Protein AF-A0A2X1IW60-F1 (afdb_monomer_lite)

Sequence (165 aa):
MGVDALELLGGFTPDLMICDIAMPRMNGLKLLEHIRNRGDQTPVLVISATENMADIAKALRLGVEDVLLKPVKDLNRLREMVFACLYPSMFNSRVEEEERLFRDWDAMVDNPAAAAKLLQELQPPVQQVISHCRVNYRQLVAADKPGLVLDIAALSENDLAFLLP

pLDDT: mean 81.78, std 14.58, range [48.62, 95.56]

Secondary structure (DSSP, 8-state):
-HHHHHHHTTT---S-EEE-SS-SSS-HHHHHHHHHHHT----EEEEE----HHHHHHHHHTT-SEEEESS---HHHHHHHHHHHH-HHHHHHHHHHHHHHHHHHHHHHS-HHHHHHHHHHTSPPSEEEETTEEEE----S-TTS-----EEEESSSS-EEEE--

Radius of gyration: 23.21 Å; chains: 1; bounding box: 41×42×60 Å

InterPro domains:
  IPR001789 Signal transduction response regulator, receiver domain [PF00072] (2-82)
  IPR001789 Signal transduction response regulator, receiver domain [PS50110] (1-85)
  IPR011006 CheY-like superfamily [SSF52172] (2-108)
  IPR052048 Signal Transduction Response Regulator [PTHR43228] (2-126)

Organism: Escherichia coli (NCBI:txid562)

Structure (mmCIF, N/CA/C/O backbone):
data_AF-A0A2X1IW60-F1
#
_entry.id   AF-A0A2X1IW60-F1
#
loop_
_atom_site.group_PDB
_atom_site.id
_atom_site.type_symbol
_atom_site.label_atom_id
_atom_site.label_alt_id
_atom_site.label_comp_id
_atom_site.label_asym_id
_atom_site.label_entity_id
_atom_site.label_seq_id
_atom_site.pdbx_PDB_ins_c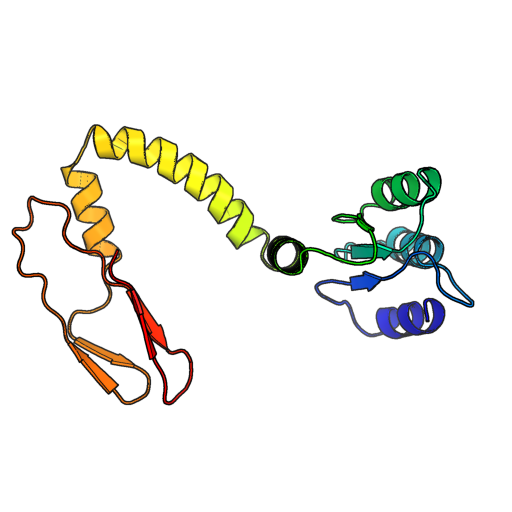ode
_atom_site.Cartn_x
_atom_site.Cartn_y
_atom_site.Cartn_z
_atom_site.occupancy
_atom_site.B_iso_or_equiv
_atom_site.auth_seq_id
_atom_site.auth_comp_id
_atom_site.auth_asym_id
_atom_site.auth_atom_id
_atom_site.pdbx_PDB_model_num
ATOM 1 N N . MET A 1 1 ? 9.704 -11.992 -13.681 1.00 78.81 1 MET A N 1
ATOM 2 C CA . MET A 1 1 ? 10.300 -10.952 -14.561 1.00 78.81 1 MET A CA 1
ATOM 3 C C . MET A 1 1 ? 9.179 -10.091 -15.133 1.00 78.81 1 MET A C 1
ATOM 5 O O . MET A 1 1 ? 8.029 -10.479 -14.990 1.00 78.81 1 MET A O 1
ATOM 9 N N . GLY A 1 2 ? 9.468 -8.940 -15.758 1.00 83.62 2 GLY A N 1
ATOM 10 C CA . GLY A 1 2 ? 8.409 -8.047 -16.266 1.00 83.62 2 GLY A CA 1
ATOM 11 C C . GLY A 1 2 ? 7.460 -8.710 -17.277 1.00 83.62 2 GLY A C 1
ATOM 12 O O . GLY A 1 2 ? 6.272 -8.422 -17.272 1.00 83.62 2 GLY A O 1
ATOM 13 N N . VAL A 1 3 ? 7.966 -9.654 -18.079 1.00 89.88 3 VAL A N 1
ATOM 14 C CA . VAL A 1 3 ? 7.154 -10.449 -19.021 1.00 89.88 3 VAL A CA 1
ATOM 15 C C . VAL A 1 3 ? 6.160 -11.339 -18.272 1.00 89.88 3 VAL A C 1
ATOM 17 O O . VAL A 1 3 ? 4.964 -11.244 -18.511 1.00 89.88 3 VAL A O 1
ATOM 20 N N . ASP A 1 4 ? 6.644 -12.125 -17.308 1.00 89.94 4 ASP A N 1
ATOM 21 C CA . ASP A 1 4 ? 5.800 -13.005 -16.488 1.00 89.94 4 ASP A CA 1
ATOM 22 C C . ASP A 1 4 ? 4.726 -12.206 -15.720 1.00 89.94 4 ASP A C 1
ATOM 24 O O . ASP A 1 4 ? 3.592 -12.651 -15.578 1.00 89.94 4 ASP A O 1
ATOM 28 N N . ALA A 1 5 ? 5.064 -10.996 -15.250 1.00 90.31 5 ALA A N 1
ATOM 29 C CA . ALA A 1 5 ? 4.103 -10.109 -14.595 1.00 90.31 5 ALA A CA 1
ATOM 30 C C . ALA A 1 5 ? 2.983 -9.675 -15.554 1.00 90.31 5 ALA A C 1
ATOM 32 O O . ALA A 1 5 ? 1.815 -9.706 -15.178 1.00 90.31 5 ALA A O 1
ATOM 33 N N . LEU A 1 6 ? 3.321 -9.317 -16.797 1.00 90.31 6 LEU A N 1
ATOM 34 C CA . LEU A 1 6 ? 2.332 -8.935 -17.805 1.00 90.31 6 LEU A CA 1
ATOM 35 C C . LEU A 1 6 ? 1.395 -10.101 -18.166 1.00 90.31 6 LEU A C 1
ATOM 37 O O . LEU A 1 6 ? 0.202 -9.879 -18.358 1.00 90.31 6 LEU A O 1
ATOM 41 N N . GLU A 1 7 ? 1.912 -11.333 -18.221 1.00 90.94 7 GLU A N 1
ATOM 42 C CA . GLU A 1 7 ? 1.100 -12.538 -18.447 1.00 90.94 7 GLU A CA 1
ATOM 43 C C . GLU A 1 7 ? 0.101 -12.773 -17.305 1.00 90.94 7 GLU A C 1
ATOM 45 O O . GLU A 1 7 ? -1.087 -12.983 -17.556 1.00 90.94 7 GLU A O 1
ATOM 50 N N . LEU A 1 8 ? 0.549 -12.666 -16.048 1.00 91.94 8 LEU A N 1
ATOM 51 C CA . LEU A 1 8 ? -0.318 -12.816 -14.872 1.00 91.94 8 LEU A CA 1
ATOM 52 C C . LEU A 1 8 ? -1.416 -11.745 -14.818 1.00 91.94 8 LEU A C 1
ATOM 54 O O . LEU A 1 8 ? -2.571 -12.056 -14.524 1.00 91.94 8 LEU A O 1
ATOM 58 N N . LEU A 1 9 ? -1.079 -10.504 -15.181 1.00 91.50 9 LEU A N 1
ATOM 59 C CA . LEU A 1 9 ? -2.029 -9.391 -15.264 1.00 91.50 9 LEU A CA 1
ATOM 60 C C . LEU A 1 9 ? -3.089 -9.572 -16.363 1.00 91.50 9 LEU A C 1
ATOM 62 O O . LEU A 1 9 ? -4.008 -8.763 -16.467 1.00 91.50 9 LEU A O 1
ATOM 66 N N . GLY A 1 10 ? -2.980 -10.590 -17.222 1.00 86.56 10 GLY A N 1
ATOM 67 C CA . GLY A 1 10 ? -4.028 -10.960 -18.175 1.00 86.56 10 GLY A CA 1
ATOM 68 C C . GLY A 1 10 ? -5.198 -11.727 -17.549 1.00 86.56 10 GLY A C 1
ATOM 69 O O . GLY A 1 10 ? -6.294 -11.699 -18.102 1.00 86.56 10 GLY A O 1
ATOM 70 N N . GLY A 1 11 ? -4.980 -12.403 -16.414 1.00 88.56 11 GLY A N 1
ATOM 71 C CA . GLY A 1 11 ? -5.986 -13.249 -15.755 1.00 88.56 11 GLY A CA 1
ATOM 72 C C . GLY A 1 11 ? -6.446 -12.757 -14.381 1.00 88.56 11 GLY A C 1
ATOM 73 O O . GLY A 1 11 ? -7.388 -13.315 -13.823 1.00 88.56 11 GLY A O 1
ATOM 74 N N . PHE A 1 12 ? -5.785 -11.742 -13.825 1.00 89.75 12 PHE A N 1
ATOM 75 C CA . PHE A 1 12 ? -6.047 -11.224 -12.486 1.00 89.75 12 PHE A CA 1
ATOM 76 C C . PHE A 1 12 ? -5.622 -9.755 -12.377 1.00 89.75 12 PHE A C 1
ATOM 78 O O . PHE A 1 12 ? -4.587 -9.363 -12.917 1.00 89.75 12 PHE A O 1
ATOM 85 N N . THR A 1 13 ? -6.397 -8.963 -11.636 1.00 91.25 13 THR A N 1
ATOM 86 C CA . THR A 1 13 ? -6.100 -7.556 -11.347 1.00 91.25 13 THR A CA 1
ATOM 87 C C . THR A 1 13 ? -5.730 -7.419 -9.867 1.00 91.25 13 THR A C 1
ATOM 89 O O . THR A 1 13 ? -6.622 -7.546 -9.031 1.00 91.25 13 THR A O 1
ATOM 92 N N . PRO A 1 14 ? -4.451 -7.186 -9.519 1.00 93.06 14 PRO A N 1
ATOM 93 C CA . PRO A 1 14 ? -4.041 -7.010 -8.131 1.00 93.06 14 PRO A CA 1
ATOM 94 C C . PRO A 1 14 ? -4.499 -5.666 -7.567 1.00 93.06 14 PRO A C 1
ATOM 96 O O . PRO A 1 14 ? -4.589 -4.678 -8.298 1.00 93.06 14 PRO A O 1
ATOM 99 N N . ASP A 1 15 ? -4.680 -5.629 -6.246 1.00 91.00 15 ASP A N 1
ATOM 100 C CA . ASP A 1 15 ? -4.959 -4.402 -5.488 1.00 91.00 15 ASP A CA 1
ATOM 101 C C . ASP A 1 15 ? -3.736 -3.468 -5.420 1.00 91.00 15 ASP A C 1
ATOM 103 O O . ASP A 1 15 ? -3.874 -2.253 -5.324 1.00 91.00 15 ASP A O 1
ATOM 107 N N . LEU A 1 16 ? -2.523 -4.028 -5.497 1.00 94.12 16 LEU A N 1
ATOM 108 C CA . LEU A 1 16 ? -1.258 -3.295 -5.553 1.00 94.12 16 LEU A CA 1
ATOM 109 C C . LEU A 1 16 ? -0.208 -4.121 -6.301 1.00 94.12 16 LEU A C 1
ATOM 111 O O . LEU A 1 16 ? -0.024 -5.308 -6.025 1.00 94.12 16 LEU A O 1
ATOM 115 N N . MET A 1 17 ? 0.538 -3.482 -7.201 1.00 95.00 17 MET A N 1
ATOM 116 C CA . MET A 1 17 ? 1.729 -4.066 -7.818 1.00 95.00 17 MET A CA 1
ATOM 117 C C . MET A 1 17 ? 2.995 -3.398 -7.277 1.00 95.00 17 MET A C 1
ATOM 119 O O . MET A 1 17 ? 3.124 -2.178 -7.313 1.00 95.00 17 MET A O 1
ATOM 123 N N . ILE A 1 18 ? 3.968 -4.196 -6.834 1.00 95.19 18 ILE A N 1
ATOM 124 C CA . ILE A 1 18 ? 5.303 -3.712 -6.462 1.00 95.19 18 ILE A CA 1
ATOM 125 C C . ILE A 1 18 ? 6.314 -4.236 -7.482 1.00 95.19 18 ILE A C 1
ATOM 127 O O . ILE A 1 18 ? 6.398 -5.446 -7.698 1.00 95.19 18 ILE A O 1
ATOM 131 N N . CYS A 1 19 ? 7.095 -3.356 -8.112 1.00 94.06 19 CYS A N 1
ATOM 132 C CA . CYS A 1 19 ? 8.075 -3.771 -9.123 1.00 94.06 19 CYS A CA 1
ATOM 133 C C . CYS A 1 19 ? 9.383 -2.968 -9.087 1.00 94.06 19 CYS A C 1
ATOM 135 O O . CYS A 1 19 ? 9.425 -1.830 -8.625 1.00 94.06 19 CYS A O 1
ATOM 137 N N . ASP A 1 20 ? 10.457 -3.552 -9.624 1.00 94.75 20 ASP A N 1
ATOM 138 C CA . ASP A 1 20 ? 11.713 -2.839 -9.888 1.00 94.75 20 ASP A CA 1
ATOM 139 C C . ASP A 1 20 ? 11.706 -2.251 -11.309 1.00 94.75 20 ASP A C 1
ATOM 141 O O . ASP A 1 20 ? 11.114 -2.820 -12.224 1.00 94.75 20 ASP A O 1
ATOM 145 N N . ILE A 1 21 ? 12.412 -1.142 -11.525 1.00 94.25 21 ILE A N 1
ATOM 146 C CA . ILE A 1 21 ? 12.714 -0.633 -12.866 1.00 94.25 21 ILE A CA 1
ATOM 147 C C . ILE A 1 21 ? 13.729 -1.550 -13.551 1.00 94.25 21 ILE A C 1
ATOM 149 O O . ILE A 1 21 ? 13.518 -1.953 -14.696 1.00 94.25 21 ILE A O 1
ATOM 153 N N . ALA A 1 22 ? 14.810 -1.913 -12.861 1.00 90.00 22 ALA A N 1
ATOM 154 C CA . ALA A 1 22 ? 15.898 -2.698 -13.425 1.00 90.00 22 ALA A CA 1
ATOM 155 C C . ALA A 1 22 ? 15.560 -4.197 -13.380 1.00 90.00 22 ALA A C 1
ATOM 157 O O . ALA A 1 22 ? 15.873 -4.901 -12.424 1.00 90.00 22 ALA A O 1
ATOM 158 N N . MET A 1 23 ? 14.908 -4.692 -14.434 1.00 89.44 23 MET A N 1
ATOM 159 C CA . MET A 1 23 ? 14.549 -6.105 -14.582 1.00 89.44 23 MET A CA 1
ATOM 160 C C . MET A 1 23 ? 15.013 -6.670 -15.933 1.00 89.44 23 MET A C 1
ATOM 162 O O . MET A 1 23 ? 14.980 -5.960 -16.943 1.00 89.44 23 MET A O 1
ATOM 166 N N . PRO A 1 24 ? 15.414 -7.954 -15.991 1.00 80.56 24 PRO A N 1
ATOM 167 C CA . PRO A 1 24 ? 15.767 -8.613 -17.243 1.00 80.56 24 PRO A CA 1
ATOM 168 C C . PRO A 1 24 ? 14.541 -8.823 -18.145 1.00 80.56 24 PRO A C 1
ATOM 170 O O . PRO A 1 24 ? 13.411 -8.970 -17.674 1.00 80.56 24 PRO A O 1
ATOM 173 N N . ARG A 1 25 ? 14.796 -8.902 -19.460 1.00 88.00 25 ARG A N 1
ATOM 174 C CA . ARG A 1 25 ? 13.820 -9.060 -20.564 1.00 88.00 25 ARG A CA 1
ATOM 175 C C . ARG A 1 25 ? 12.897 -7.855 -20.768 1.00 88.00 25 ARG A C 1
ATOM 177 O O . ARG A 1 25 ? 12.932 -7.238 -21.828 1.00 88.00 25 ARG A O 1
ATOM 184 N N . MET A 1 26 ? 12.109 -7.502 -19.758 1.00 89.50 26 MET A N 1
ATOM 185 C CA . MET A 1 26 ? 11.231 -6.334 -19.757 1.00 89.50 26 MET A CA 1
ATOM 186 C C . MET A 1 26 ? 11.465 -5.552 -18.470 1.00 89.50 26 MET A C 1
ATOM 188 O O . MET A 1 26 ? 11.284 -6.086 -17.376 1.00 89.50 26 MET A O 1
ATOM 192 N N . ASN A 1 27 ? 11.879 -4.294 -18.622 1.00 93.00 27 ASN A N 1
ATOM 193 C CA . ASN A 1 27 ? 12.096 -3.388 -17.501 1.00 93.00 27 ASN A CA 1
ATOM 194 C C . ASN A 1 27 ? 10.751 -2.907 -16.918 1.00 93.00 27 ASN A C 1
ATOM 196 O O . ASN A 1 27 ? 9.716 -2.971 -17.588 1.00 93.00 27 ASN A O 1
ATOM 200 N N . GLY A 1 28 ? 10.766 -2.419 -15.677 1.00 93.38 28 GLY A N 1
ATOM 201 C CA . GLY A 1 28 ? 9.545 -1.994 -14.981 1.00 93.38 28 GLY A CA 1
ATOM 202 C C . GLY A 1 28 ? 8.818 -0.838 -15.666 1.00 93.38 28 GLY A C 1
ATOM 203 O O . GLY A 1 28 ? 7.595 -0.804 -15.669 1.00 93.38 28 GLY A O 1
ATOM 204 N N . LEU A 1 29 ? 9.548 0.066 -16.328 1.00 95.19 29 LEU A N 1
ATOM 205 C CA . LEU A 1 29 ? 8.949 1.198 -17.044 1.00 95.19 29 LEU A CA 1
ATOM 206 C C . LEU A 1 29 ? 8.143 0.748 -18.269 1.00 95.19 29 LEU A C 1
ATOM 208 O O . LEU A 1 29 ? 7.058 1.263 -18.505 1.00 95.19 29 LEU A O 1
ATOM 212 N N . LYS A 1 30 ? 8.641 -0.232 -19.031 1.00 95.44 30 LYS A N 1
ATOM 213 C CA . LYS A 1 30 ? 7.923 -0.812 -20.176 1.00 95.44 30 LYS A CA 1
ATOM 214 C C . LYS A 1 30 ? 6.700 -1.607 -19.738 1.00 95.44 30 LYS A C 1
ATOM 216 O O . LYS A 1 30 ? 5.683 -1.557 -20.425 1.00 95.44 30 LYS A O 1
ATOM 221 N N . LEU A 1 31 ? 6.808 -2.335 -18.623 1.00 94.88 31 LEU A N 1
ATOM 222 C CA . LEU A 1 31 ? 5.670 -3.018 -18.007 1.00 94.88 31 LEU A CA 1
ATOM 223 C C . LEU A 1 31 ? 4.591 -1.997 -17.623 1.00 94.88 31 LEU A C 1
ATOM 225 O O . LEU A 1 31 ? 3.435 -2.157 -18.002 1.00 94.88 31 LEU A O 1
ATOM 229 N N . LEU A 1 32 ? 4.992 -0.922 -16.943 1.00 95.56 32 LEU A N 1
ATOM 230 C CA . LEU A 1 32 ? 4.101 0.151 -16.518 1.00 95.56 32 LEU A CA 1
ATOM 231 C C . LEU A 1 32 ? 3.421 0.848 -17.710 1.00 95.56 32 LEU A C 1
ATOM 233 O O . LEU A 1 32 ? 2.211 1.047 -17.698 1.00 95.56 32 LEU A O 1
ATOM 237 N N . GLU A 1 33 ? 4.166 1.150 -18.776 1.00 95.56 33 GLU A N 1
ATOM 238 C CA . GLU A 1 33 ? 3.594 1.673 -20.025 1.00 95.56 33 GLU A CA 1
ATOM 239 C C . GLU A 1 33 ? 2.549 0.725 -20.626 1.00 95.56 33 GLU A C 1
ATOM 241 O O . GLU A 1 33 ? 1.487 1.180 -21.045 1.00 95.56 33 GLU A O 1
ATOM 246 N N . HIS A 1 34 ? 2.815 -0.586 -20.661 1.00 94.06 34 HIS A N 1
ATOM 247 C CA . HIS A 1 34 ? 1.873 -1.562 -21.218 1.00 94.06 34 HIS A CA 1
ATOM 248 C C . HIS A 1 34 ? 0.549 -1.579 -20.459 1.00 94.06 34 HIS A C 1
ATOM 250 O O . HIS A 1 34 ? -0.509 -1.501 -21.082 1.00 94.06 34 HIS A O 1
ATOM 256 N N . ILE A 1 35 ? 0.604 -1.657 -19.129 1.00 94.56 35 ILE A N 1
ATOM 257 C CA . ILE A 1 35 ? -0.606 -1.762 -18.306 1.00 94.56 35 ILE A CA 1
ATOM 258 C C . ILE A 1 35 ? -1.412 -0.458 -18.348 1.00 94.56 35 ILE A C 1
ATOM 260 O O . ILE A 1 35 ? -2.631 -0.488 -18.494 1.00 94.56 35 ILE A O 1
ATOM 264 N N . ARG A 1 36 ? -0.744 0.705 -18.356 1.00 94.62 36 ARG A N 1
ATOM 265 C CA . ARG A 1 36 ? -1.422 2.006 -18.474 1.00 94.62 36 ARG A CA 1
ATOM 266 C C . ARG A 1 36 ? -2.050 2.203 -19.852 1.00 94.62 36 ARG A C 1
ATOM 268 O O . ARG A 1 36 ? -3.181 2.669 -19.933 1.00 94.62 36 ARG A O 1
ATOM 275 N N . ASN A 1 37 ? -1.382 1.773 -20.925 1.00 94.06 37 ASN A N 1
ATOM 276 C CA . ASN A 1 37 ? -1.944 1.808 -22.280 1.00 94.06 37 ASN A CA 1
ATOM 277 C C . ASN A 1 37 ? -3.132 0.849 -22.460 1.00 94.06 37 ASN A C 1
ATOM 279 O O . ASN A 1 37 ? -4.005 1.110 -23.285 1.00 94.06 37 ASN A O 1
ATOM 283 N N . ARG A 1 38 ? -3.187 -0.243 -21.686 1.00 92.50 38 ARG A N 1
ATOM 284 C CA . ARG A 1 38 ? -4.352 -1.141 -21.614 1.00 92.50 38 ARG A CA 1
ATOM 285 C C . ARG A 1 38 ? -5.533 -0.522 -20.851 1.00 92.50 38 ARG A C 1
ATOM 287 O O . ARG A 1 38 ? -6.652 -1.011 -20.970 1.00 92.50 38 ARG A O 1
ATOM 294 N N . GLY A 1 39 ? -5.295 0.569 -20.123 1.00 92.38 39 GLY A N 1
ATOM 295 C CA . GLY A 1 39 ? -6.281 1.258 -19.293 1.00 92.38 39 GLY A CA 1
ATOM 296 C C . GLY A 1 39 ? -6.258 0.838 -17.823 1.00 92.38 39 GLY A C 1
ATOM 297 O O . GLY A 1 39 ? -7.102 1.307 -17.058 1.00 92.38 39 GLY A O 1
ATOM 298 N N . ASP A 1 40 ? -5.305 0.001 -17.404 1.00 93.25 40 ASP A N 1
ATOM 299 C CA . ASP A 1 40 ? -5.244 -0.505 -16.034 1.00 93.25 40 ASP A CA 1
ATOM 300 C C . ASP A 1 40 ? -4.911 0.614 -15.044 1.00 93.25 40 ASP A C 1
ATOM 302 O O . ASP A 1 40 ? -3.886 1.295 -15.163 1.00 93.25 40 ASP A O 1
ATOM 306 N N . GLN A 1 41 ? -5.744 0.736 -14.013 1.00 91.19 41 GLN A N 1
ATOM 307 C CA . GLN A 1 41 ? -5.585 1.711 -12.928 1.00 91.19 41 GLN A CA 1
ATOM 308 C C . GLN A 1 41 ? -5.008 1.095 -11.650 1.00 91.19 41 GLN A C 1
ATOM 310 O O . GLN A 1 41 ? -5.027 1.731 -10.604 1.00 91.19 41 GLN A O 1
ATOM 315 N N . THR A 1 42 ? -4.499 -0.140 -11.715 1.00 92.56 42 THR A N 1
ATOM 316 C CA . THR A 1 42 ? -3.853 -0.791 -10.572 1.00 92.56 42 THR A CA 1
ATOM 317 C C . THR A 1 42 ? -2.775 0.129 -9.978 1.00 92.56 42 THR A C 1
ATOM 319 O O . THR A 1 42 ? -1.899 0.577 -10.739 1.00 92.56 42 THR A O 1
ATOM 322 N N . PRO A 1 43 ? -2.812 0.395 -8.658 1.00 93.00 43 PRO A N 1
ATOM 323 C CA . PRO A 1 43 ? -1.764 1.118 -7.950 1.00 93.00 43 PRO A CA 1
ATOM 324 C C . PRO A 1 43 ? -0.416 0.423 -8.132 1.00 93.00 43 PRO A C 1
ATOM 326 O O . PRO A 1 43 ? -0.314 -0.806 -8.039 1.00 93.00 43 PRO A O 1
ATOM 329 N N . VAL A 1 44 ? 0.631 1.197 -8.412 1.00 95.50 44 VAL A N 1
ATOM 330 C CA . VAL A 1 44 ? 1.981 0.655 -8.612 1.00 95.50 44 VAL A CA 1
ATOM 331 C C . VAL A 1 44 ? 2.961 1.367 -7.705 1.00 95.50 44 VAL A C 1
ATOM 333 O O . VAL A 1 44 ? 3.104 2.582 -7.788 1.00 95.50 44 VAL A O 1
ATOM 336 N N . LEU A 1 45 ? 3.687 0.596 -6.901 1.00 95.31 45 LEU A N 1
ATOM 337 C CA . LEU A 1 45 ? 4.810 1.076 -6.111 1.00 95.31 45 LEU A CA 1
ATOM 338 C C . LEU A 1 45 ? 6.120 0.598 -6.733 1.00 95.31 45 LEU A C 1
ATOM 340 O O . LEU A 1 45 ? 6.340 -0.602 -6.925 1.00 95.31 45 LEU A O 1
ATOM 344 N N . VAL A 1 46 ? 7.023 1.526 -7.033 1.00 95.25 46 VAL A N 1
ATOM 345 C CA . VAL A 1 46 ? 8.330 1.170 -7.587 1.00 95.25 46 VAL A CA 1
ATOM 346 C C . VAL A 1 46 ? 9.350 1.080 -6.466 1.00 95.25 46 VAL A C 1
ATOM 348 O O . VAL A 1 46 ? 9.483 1.999 -5.668 1.00 95.25 46 VAL A O 1
ATOM 351 N N . ILE A 1 47 ? 10.118 -0.007 -6.424 1.00 94.94 47 ILE A N 1
ATOM 352 C CA . ILE A 1 47 ? 11.263 -0.142 -5.518 1.00 94.94 47 ILE A CA 1
ATOM 353 C C . ILE A 1 47 ? 12.490 -0.476 -6.358 1.00 94.94 47 ILE A C 1
ATOM 355 O O . ILE A 1 47 ? 12.628 -1.603 -6.841 1.00 94.94 47 ILE A O 1
ATOM 359 N N . SER A 1 48 ? 13.395 0.486 -6.537 1.00 93.88 48 SER A N 1
ATOM 360 C CA . SER A 1 48 ? 14.513 0.352 -7.475 1.00 93.88 48 SER A CA 1
ATOM 361 C C . SER A 1 48 ? 15.835 0.876 -6.925 1.00 93.88 48 SER A C 1
ATOM 363 O O . SER A 1 48 ? 15.867 1.776 -6.098 1.00 93.88 48 SER A O 1
ATOM 365 N N . ALA A 1 49 ? 16.944 0.307 -7.398 1.00 93.38 49 ALA A N 1
ATOM 366 C CA . ALA A 1 49 ? 18.296 0.810 -7.142 1.00 93.38 49 ALA A CA 1
ATOM 367 C C . ALA A 1 49 ? 18.764 1.820 -8.211 1.00 93.38 49 ALA A C 1
ATOM 369 O O . ALA A 1 49 ? 19.957 2.082 -8.319 1.00 93.38 49 ALA A O 1
ATOM 370 N N . THR A 1 50 ? 17.858 2.329 -9.056 1.00 89.25 50 THR A N 1
ATOM 371 C CA . THR A 1 50 ? 18.231 3.294 -10.097 1.00 89.25 50 THR A CA 1
ATOM 372 C C . THR A 1 50 ? 18.690 4.621 -9.489 1.00 89.25 50 THR A C 1
ATOM 374 O O . THR A 1 50 ? 18.031 5.180 -8.617 1.00 89.25 50 THR A O 1
ATOM 377 N N . GLU A 1 51 ? 19.808 5.146 -9.986 1.00 88.44 51 GLU A N 1
ATOM 378 C CA . GLU A 1 51 ? 20.292 6.504 -9.690 1.00 88.44 51 GLU A CA 1
ATOM 379 C C . GLU A 1 51 ? 19.872 7.504 -10.782 1.00 88.44 51 GLU A C 1
ATOM 381 O O . GLU A 1 51 ? 20.131 8.705 -10.698 1.00 88.44 51 GLU A O 1
ATOM 386 N N . ASN A 1 52 ? 19.215 7.014 -11.837 1.00 92.12 52 ASN A N 1
ATOM 387 C CA . ASN A 1 52 ? 18.828 7.822 -12.976 1.00 92.12 52 ASN A CA 1
ATOM 388 C C . ASN A 1 52 ? 17.523 8.576 -12.694 1.00 92.12 52 ASN A C 1
ATOM 390 O O . ASN A 1 52 ? 16.425 8.017 -12.754 1.00 92.12 52 ASN A O 1
ATOM 394 N N . MET A 1 53 ? 17.642 9.885 -12.478 1.00 90.12 53 MET A N 1
ATOM 395 C CA . MET A 1 53 ? 16.496 10.772 -12.265 1.00 90.12 53 MET A CA 1
ATOM 396 C C . MET A 1 53 ? 15.497 10.763 -13.429 1.00 90.12 53 MET A C 1
ATOM 398 O O . MET A 1 53 ? 14.306 10.979 -13.207 1.00 90.12 53 MET A O 1
ATOM 402 N N . ALA A 1 54 ? 15.936 10.476 -14.660 1.00 92.62 54 ALA A N 1
ATOM 403 C CA . ALA A 1 54 ? 15.026 10.371 -15.798 1.00 92.62 54 ALA A CA 1
ATOM 404 C C . ALA A 1 54 ? 14.086 9.162 -15.675 1.00 92.62 54 ALA A C 1
ATOM 406 O O . ALA A 1 54 ? 12.915 9.267 -16.042 1.00 92.62 54 ALA A O 1
ATOM 407 N N . ASP A 1 55 ? 14.566 8.046 -15.121 1.00 92.50 55 ASP A N 1
ATOM 408 C CA . ASP A 1 55 ? 13.754 6.845 -14.917 1.00 92.50 55 ASP A CA 1
ATOM 409 C C . ASP A 1 55 ? 12.723 7.060 -13.805 1.00 92.50 55 ASP A C 1
ATOM 411 O O . ASP A 1 55 ? 11.562 6.686 -13.962 1.00 92.50 55 ASP A O 1
ATOM 415 N N . ILE A 1 56 ? 13.118 7.741 -12.724 1.00 91.88 56 ILE A N 1
ATOM 416 C CA . ILE A 1 56 ? 12.217 8.130 -11.628 1.00 91.88 56 ILE A CA 1
ATOM 417 C C . ILE A 1 56 ? 11.136 9.083 -12.149 1.00 91.88 56 ILE A C 1
ATOM 419 O O . ILE A 1 56 ? 9.944 8.832 -11.978 1.00 91.88 56 ILE A O 1
ATOM 423 N N . ALA A 1 57 ? 11.535 10.144 -12.858 1.00 92.44 57 ALA A N 1
ATOM 424 C CA . ALA A 1 57 ? 10.598 11.100 -13.441 1.00 92.44 57 ALA A CA 1
ATOM 425 C C . ALA A 1 57 ? 9.637 10.429 -14.431 1.00 92.44 57 ALA A C 1
ATOM 427 O O . ALA A 1 57 ? 8.460 10.782 -14.500 1.00 92.44 57 ALA A O 1
ATOM 428 N N . LYS A 1 58 ? 10.124 9.449 -15.200 1.00 93.88 58 LYS A N 1
ATOM 429 C CA . LYS A 1 58 ? 9.295 8.677 -16.120 1.00 93.88 58 LYS A CA 1
ATOM 430 C C . LYS A 1 58 ? 8.301 7.780 -15.381 1.00 93.88 58 LYS A C 1
ATOM 432 O O . LYS A 1 58 ? 7.143 7.754 -15.781 1.00 93.88 58 LYS A O 1
ATOM 437 N N . ALA A 1 59 ? 8.715 7.100 -14.312 1.00 92.75 59 ALA A N 1
ATOM 438 C CA . ALA A 1 59 ? 7.814 6.301 -13.482 1.00 92.75 59 ALA A CA 1
ATOM 439 C C . ALA A 1 59 ? 6.675 7.161 -12.912 1.00 92.75 59 ALA A C 1
ATOM 441 O O . ALA A 1 59 ? 5.508 6.824 -13.086 1.00 92.75 59 ALA A O 1
ATOM 442 N N . LEU A 1 60 ? 7.005 8.322 -12.336 1.00 91.88 60 LEU A N 1
ATOM 443 C CA . LEU A 1 60 ? 6.024 9.268 -11.791 1.00 91.88 60 LEU A CA 1
ATOM 444 C C . LEU A 1 60 ? 5.026 9.752 -12.852 1.00 91.88 60 LEU A C 1
ATOM 446 O O . LEU A 1 60 ? 3.823 9.764 -12.615 1.00 91.88 60 LEU A O 1
ATOM 450 N N . ARG A 1 61 ? 5.499 10.081 -14.061 1.00 93.69 61 ARG A N 1
ATOM 451 C CA . ARG A 1 61 ? 4.625 10.485 -15.181 1.00 93.69 61 ARG A CA 1
ATOM 452 C C . ARG A 1 61 ? 3.666 9.390 -15.642 1.00 93.69 61 ARG A C 1
ATOM 454 O O . ARG A 1 61 ? 2.638 9.706 -16.229 1.00 93.69 61 ARG A O 1
ATOM 461 N N . LEU A 1 62 ? 4.009 8.127 -15.412 1.00 93.19 62 LEU A N 1
ATOM 462 C CA . LEU A 1 62 ? 3.169 6.977 -15.738 1.00 93.19 62 LEU A CA 1
ATOM 463 C C . LEU A 1 62 ? 2.165 6.639 -14.614 1.00 93.19 62 LEU A C 1
ATOM 465 O O . LEU A 1 62 ? 1.430 5.658 -14.728 1.00 93.19 62 LEU A O 1
ATOM 469 N N . GLY A 1 63 ? 2.107 7.447 -13.548 1.00 91.50 63 GLY A N 1
ATOM 470 C CA . GLY A 1 63 ? 1.123 7.310 -12.474 1.00 91.50 63 GLY A CA 1
ATOM 471 C C . GLY A 1 63 ? 1.428 6.147 -11.535 1.00 91.50 63 GLY A C 1
ATOM 472 O O . GLY A 1 63 ? 0.584 5.274 -11.339 1.00 91.50 63 GLY A O 1
ATOM 473 N N . VAL A 1 64 ? 2.657 6.089 -11.020 1.00 94.00 64 VAL A N 1
ATOM 474 C CA . VAL A 1 64 ? 2.987 5.271 -9.839 1.00 94.00 64 VAL A CA 1
ATOM 475 C C . VAL A 1 64 ? 2.620 6.036 -8.575 1.00 94.00 64 VAL A C 1
ATOM 477 O O . VAL A 1 64 ? 2.644 7.265 -8.579 1.00 94.00 64 VAL A O 1
ATOM 480 N N . GLU A 1 65 ? 2.344 5.307 -7.502 1.00 92.06 65 GLU A N 1
ATOM 481 C CA . GLU A 1 65 ? 2.056 5.885 -6.187 1.00 92.06 65 GLU A CA 1
ATOM 482 C C . GLU A 1 65 ? 3.309 6.538 -5.598 1.00 92.06 65 GLU A C 1
ATOM 484 O O . GLU A 1 65 ? 3.269 7.668 -5.124 1.00 92.06 65 GLU A O 1
ATOM 489 N N . ASP A 1 66 ? 4.453 5.849 -5.682 1.00 91.25 66 ASP A N 1
ATOM 490 C CA . ASP A 1 66 ? 5.758 6.409 -5.328 1.00 91.25 66 ASP A CA 1
ATOM 491 C C . ASP A 1 66 ? 6.911 5.531 -5.862 1.00 91.25 66 ASP A C 1
ATOM 493 O O . ASP A 1 66 ? 6.714 4.420 -6.378 1.00 91.25 66 ASP A O 1
ATOM 497 N N . VAL A 1 67 ? 8.140 6.024 -5.702 1.00 91.88 67 VAL A N 1
ATOM 498 C CA . VAL A 1 67 ? 9.395 5.348 -6.025 1.00 91.88 67 VAL A CA 1
ATOM 499 C C . VAL A 1 67 ? 10.301 5.309 -4.788 1.00 91.88 67 VAL A C 1
ATOM 501 O O . VAL A 1 67 ? 10.884 6.317 -4.392 1.00 91.88 67 VAL A O 1
ATOM 504 N N . LEU A 1 68 ? 10.496 4.126 -4.201 1.00 91.56 68 LEU A N 1
ATOM 505 C CA . LEU A 1 68 ? 11.476 3.911 -3.135 1.00 91.56 68 LEU A CA 1
ATOM 506 C C . LEU A 1 68 ? 12.830 3.487 -3.702 1.00 91.56 68 LEU A C 1
ATOM 508 O O . LEU A 1 68 ? 12.933 2.579 -4.533 1.00 91.56 68 LEU A O 1
ATOM 512 N N . LEU A 1 69 ? 13.890 4.090 -3.167 1.00 92.25 69 LEU A N 1
ATOM 513 C CA . LEU A 1 69 ? 15.262 3.722 -3.493 1.00 92.25 69 LEU A CA 1
ATOM 514 C C . LEU A 1 69 ? 15.746 2.542 -2.645 1.00 92.25 69 LEU A C 1
ATOM 516 O O . LEU A 1 69 ? 15.562 2.505 -1.426 1.00 92.25 69 LEU A O 1
ATOM 520 N N . LYS A 1 70 ? 16.404 1.582 -3.297 1.00 91.88 70 LYS A N 1
ATOM 521 C CA . LYS A 1 70 ? 17.120 0.488 -2.632 1.00 91.88 70 LYS A CA 1
ATOM 522 C C . LYS A 1 70 ? 18.506 0.959 -2.153 1.00 91.88 70 LYS A C 1
ATOM 524 O O . LYS A 1 70 ? 19.140 1.751 -2.843 1.00 91.88 70 LYS A O 1
ATOM 529 N N . PRO A 1 71 ? 19.028 0.418 -1.037 1.00 90.81 71 PRO A N 1
ATOM 530 C CA . PRO A 1 71 ? 18.334 -0.457 -0.095 1.00 90.81 71 PRO A CA 1
ATOM 531 C C . PRO A 1 71 ? 17.267 0.322 0.684 1.00 90.81 71 PRO A C 1
ATOM 533 O O . PRO A 1 71 ? 17.509 1.449 1.114 1.00 90.81 71 PRO A O 1
ATOM 536 N N . VAL A 1 72 ? 16.101 -0.294 0.895 1.00 89.50 72 VAL A N 1
ATOM 537 C CA . VAL A 1 72 ? 15.043 0.306 1.717 1.00 89.50 72 VAL A CA 1
ATOM 538 C C . VAL A 1 72 ? 15.517 0.284 3.167 1.00 89.50 72 VAL A C 1
ATOM 540 O O . VAL A 1 72 ? 15.508 -0.760 3.814 1.00 89.50 72 VAL A O 1
ATOM 543 N N . LYS A 1 73 ? 16.003 1.430 3.652 1.00 86.94 73 LYS A N 1
ATOM 544 C CA . LYS A 1 73 ? 16.542 1.565 5.015 1.00 86.94 73 LYS A CA 1
ATOM 545 C C . LYS A 1 73 ? 15.446 1.591 6.076 1.00 86.94 73 LYS A C 1
ATOM 547 O O . LYS A 1 73 ? 15.681 1.156 7.196 1.00 86.94 73 LYS A O 1
ATOM 552 N N . ASP A 1 74 ? 14.275 2.101 5.712 1.00 87.00 74 ASP A N 1
ATOM 553 C CA . ASP A 1 74 ? 13.132 2.249 6.601 1.00 87.00 74 ASP A CA 1
ATOM 554 C C . ASP A 1 74 ? 11.959 1.401 6.097 1.00 87.00 74 ASP A C 1
ATOM 556 O O . ASP A 1 74 ? 11.251 1.765 5.155 1.00 87.00 74 ASP A O 1
ATOM 560 N N . LEU A 1 75 ? 11.779 0.236 6.719 1.00 88.94 75 LEU A N 1
ATOM 561 C CA . LEU A 1 75 ? 10.670 -0.665 6.409 1.00 88.94 75 LEU A CA 1
ATOM 562 C C . LEU A 1 75 ? 9.327 -0.142 6.934 1.00 88.94 75 LEU A C 1
ATOM 564 O O . LEU A 1 75 ? 8.293 -0.523 6.386 1.00 88.94 75 LEU A O 1
ATOM 568 N N . ASN A 1 76 ? 9.319 0.738 7.944 1.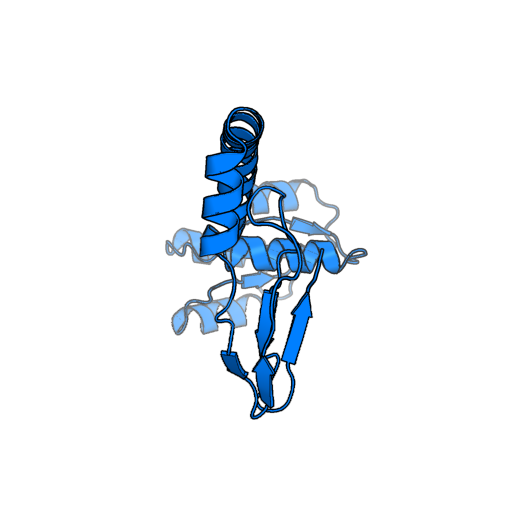00 83.62 76 ASN A N 1
ATOM 569 C CA . ASN A 1 76 ? 8.079 1.350 8.423 1.00 83.62 76 ASN A CA 1
ATOM 570 C C . ASN A 1 76 ? 7.504 2.275 7.356 1.00 83.62 76 ASN A C 1
ATOM 572 O O . ASN A 1 76 ? 6.312 2.194 7.075 1.00 83.62 76 ASN A O 1
ATOM 576 N N . ARG A 1 77 ? 8.364 3.048 6.685 1.00 83.00 77 ARG A N 1
ATOM 577 C CA . ARG A 1 77 ? 7.953 3.875 5.549 1.00 83.00 77 ARG A CA 1
ATOM 578 C C . ARG A 1 77 ? 7.350 3.040 4.418 1.00 83.00 77 ARG A C 1
ATOM 580 O O . ARG A 1 77 ? 6.280 3.369 3.923 1.00 83.00 77 ARG A O 1
ATOM 587 N N . LEU A 1 78 ? 7.986 1.929 4.030 1.00 88.31 78 LEU A N 1
ATOM 588 C CA . LEU A 1 78 ? 7.414 1.029 3.017 1.00 88.31 78 LEU A CA 1
ATOM 589 C C . LEU A 1 78 ? 6.039 0.499 3.451 1.00 88.31 78 LEU A C 1
ATOM 591 O O . LEU A 1 78 ? 5.102 0.484 2.656 1.00 88.31 78 LEU A O 1
ATOM 595 N N . ARG A 1 79 ? 5.917 0.081 4.714 1.00 87.38 79 ARG A N 1
ATOM 596 C CA . ARG A 1 79 ? 4.661 -0.400 5.291 1.00 87.38 79 ARG A CA 1
ATOM 597 C C . ARG A 1 79 ? 3.566 0.668 5.201 1.00 87.38 79 ARG A C 1
ATOM 599 O O . ARG A 1 79 ? 2.477 0.362 4.733 1.00 87.38 79 ARG A O 1
ATOM 606 N N . GLU A 1 80 ? 3.854 1.900 5.611 1.00 84.44 80 GLU A N 1
ATOM 607 C CA . GLU A 1 80 ? 2.916 3.031 5.540 1.00 84.44 80 GLU A CA 1
ATOM 608 C C . GLU A 1 80 ? 2.459 3.311 4.110 1.00 84.44 80 GLU A C 1
ATOM 610 O O . GLU A 1 80 ? 1.266 3.467 3.870 1.00 84.44 80 GLU A O 1
ATOM 615 N N . MET A 1 81 ? 3.380 3.286 3.147 1.00 86.12 81 MET A N 1
ATOM 616 C CA . MET A 1 81 ? 3.059 3.514 1.737 1.00 86.12 81 MET A CA 1
ATOM 617 C C . MET A 1 81 ? 2.162 2.415 1.166 1.00 86.12 81 MET A C 1
ATOM 619 O O . MET A 1 81 ? 1.183 2.711 0.489 1.00 86.12 81 MET A O 1
ATOM 623 N N . VAL A 1 82 ? 2.447 1.147 1.482 1.00 90.19 82 VAL A N 1
ATOM 624 C CA . VAL A 1 82 ? 1.588 0.017 1.090 1.00 90.19 82 VAL A CA 1
ATOM 625 C C . VAL A 1 82 ? 0.190 0.167 1.688 1.00 90.19 82 VAL A C 1
ATOM 627 O O . VAL A 1 82 ? -0.801 -0.009 0.982 1.00 90.19 82 VAL A O 1
ATOM 630 N N . PHE A 1 83 ? 0.097 0.521 2.971 1.00 85.88 83 PHE A N 1
ATOM 631 C CA . PHE A 1 83 ? -1.190 0.736 3.624 1.00 85.88 83 PHE A CA 1
ATOM 632 C C . PHE A 1 83 ? -1.965 1.914 3.019 1.00 85.88 83 PHE A C 1
ATOM 634 O O . PHE A 1 83 ? -3.166 1.778 2.799 1.00 85.88 83 PHE A O 1
ATOM 641 N N . ALA A 1 84 ? -1.299 3.021 2.684 1.00 82.50 84 ALA A N 1
ATOM 642 C CA . ALA A 1 84 ? -1.930 4.157 2.015 1.00 82.50 84 ALA A CA 1
ATOM 643 C C . ALA A 1 84 ? -2.488 3.781 0.629 1.00 82.50 84 ALA A C 1
ATOM 645 O O . ALA A 1 84 ? -3.584 4.212 0.279 1.00 82.50 84 ALA A O 1
ATOM 646 N N . CYS A 1 85 ? -1.783 2.923 -0.123 1.00 85.44 85 CYS A N 1
ATOM 647 C CA . CYS A 1 85 ? -2.241 2.437 -1.430 1.00 85.44 85 CYS A CA 1
ATOM 648 C C . CYS A 1 85 ? -3.460 1.507 -1.325 1.00 85.44 85 CYS A C 1
ATOM 650 O O . CYS A 1 85 ? -4.375 1.591 -2.138 1.00 85.44 85 CYS A O 1
ATOM 652 N N . LEU A 1 86 ? -3.454 0.589 -0.351 1.00 84.81 86 LEU A N 1
ATOM 653 C CA . LEU A 1 86 ? -4.484 -0.451 -0.214 1.00 84.81 86 LEU A CA 1
ATOM 654 C C . LEU A 1 86 ? -5.726 0.021 0.543 1.00 84.81 86 LEU A C 1
ATOM 656 O O . LEU A 1 86 ? -6.823 -0.483 0.313 1.00 84.81 86 LEU A O 1
ATOM 660 N N . TYR A 1 87 ? -5.563 0.987 1.445 1.00 81.31 87 TYR A N 1
ATOM 661 C CA . TYR A 1 87 ? -6.640 1.516 2.275 1.00 81.31 87 TYR A CA 1
ATOM 662 C C . TYR A 1 87 ? -6.740 3.039 2.136 1.00 81.31 87 TYR A C 1
ATOM 664 O O . TYR A 1 87 ? -6.716 3.749 3.146 1.00 81.31 87 TYR A O 1
ATOM 672 N N . PRO A 1 88 ? -6.891 3.576 0.910 1.00 68.81 88 PRO A N 1
ATOM 673 C CA . PRO A 1 88 ? -6.916 5.015 0.688 1.00 68.81 88 PRO A CA 1
ATOM 674 C C . PRO A 1 88 ? -8.075 5.668 1.434 1.00 68.81 88 PRO A C 1
ATOM 676 O O . PRO A 1 88 ? -7.917 6.770 1.924 1.00 68.81 88 PRO A O 1
ATOM 679 N N . SER A 1 89 ? -9.208 4.987 1.635 1.00 60.69 89 SER A N 1
ATOM 680 C CA . SER A 1 89 ? -10.294 5.513 2.468 1.00 60.69 89 SER A CA 1
ATOM 681 C C . SER A 1 89 ? -9.943 5.587 3.948 1.00 60.69 89 SER A C 1
ATOM 683 O O . SER A 1 89 ? -10.504 6.431 4.610 1.00 60.69 89 SER A O 1
ATOM 685 N N . MET A 1 90 ? -9.047 4.748 4.472 1.00 59.6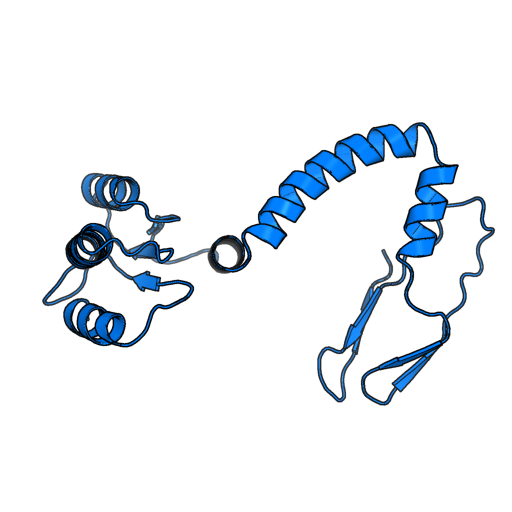2 90 MET A N 1
ATOM 686 C CA . MET A 1 90 ? -8.647 4.737 5.888 1.00 59.62 90 MET A CA 1
ATOM 687 C C . MET A 1 90 ? -7.517 5.740 6.172 1.00 59.62 90 MET A C 1
ATOM 689 O O . MET A 1 90 ? -7.374 6.229 7.287 1.00 59.62 90 MET A O 1
ATOM 693 N N . PHE A 1 91 ? -6.710 6.061 5.155 1.00 57.62 91 PHE A N 1
ATOM 694 C CA . PHE A 1 91 ? -5.668 7.091 5.227 1.00 57.62 91 PHE A CA 1
ATOM 695 C C . PHE A 1 91 ? -6.177 8.467 4.809 1.00 57.62 91 PHE A C 1
ATOM 697 O O . PHE A 1 91 ? -5.842 9.444 5.465 1.00 57.62 91 PHE A O 1
ATOM 704 N N . ASN A 1 92 ? -7.042 8.551 3.798 1.00 54.56 92 ASN A N 1
ATOM 705 C CA . ASN A 1 92 ? -7.795 9.767 3.508 1.00 54.56 92 ASN A CA 1
ATOM 706 C C . ASN A 1 92 ? -8.825 10.013 4.598 1.00 54.56 92 ASN A C 1
ATOM 708 O O . ASN A 1 92 ? -8.961 11.163 4.976 1.00 54.56 92 ASN A O 1
ATOM 712 N N . SER A 1 93 ? -9.482 8.982 5.163 1.00 49.25 93 SER A N 1
ATOM 713 C CA . SER A 1 93 ? -10.244 9.193 6.394 1.00 49.25 93 SER A CA 1
ATOM 714 C C . SER A 1 93 ? -9.301 9.618 7.484 1.00 49.25 93 SER A C 1
ATOM 716 O O . SER A 1 93 ? -9.622 10.609 8.058 1.00 49.25 93 SER A O 1
ATOM 718 N N . ARG A 1 94 ? -8.121 9.041 7.736 1.00 49.53 94 ARG A N 1
ATOM 719 C CA . ARG A 1 94 ? -7.245 9.602 8.780 1.00 49.53 94 ARG A CA 1
ATOM 720 C C . ARG A 1 94 ? -6.801 11.033 8.530 1.00 49.53 94 ARG A C 1
ATOM 722 O O . ARG A 1 94 ? -6.729 11.754 9.497 1.00 49.53 94 ARG A O 1
ATOM 729 N N . VAL A 1 95 ? -6.514 11.469 7.307 1.00 51.62 95 VAL A N 1
ATOM 730 C CA . VAL A 1 95 ? -6.136 12.869 7.037 1.00 51.62 95 VAL A CA 1
ATOM 731 C C . VAL A 1 95 ? -7.361 13.784 7.099 1.00 51.62 95 VAL A C 1
ATOM 733 O O . VAL A 1 95 ? -7.303 14.838 7.717 1.00 51.62 95 VAL A O 1
ATOM 736 N N . GLU A 1 96 ? -8.501 13.375 6.540 1.00 51.50 96 GLU A N 1
ATOM 737 C CA . GLU A 1 96 ? -9.767 14.109 6.637 1.00 51.50 96 GLU A CA 1
ATOM 738 C C . GLU A 1 96 ? -10.379 14.045 8.038 1.00 51.50 96 GLU A C 1
ATOM 740 O O . GLU A 1 96 ? -11.052 14.982 8.425 1.00 51.50 96 GLU A O 1
ATOM 745 N N . GLU A 1 97 ? -10.182 12.963 8.779 1.00 50.38 97 GLU A N 1
ATOM 746 C CA . GLU A 1 97 ? -10.539 12.705 10.176 1.00 50.38 97 GLU A CA 1
ATOM 747 C C . GLU A 1 97 ? -9.532 13.385 11.056 1.00 50.38 97 GLU A C 1
ATOM 749 O O . GLU A 1 97 ? -9.953 13.781 12.102 1.00 50.38 97 GLU A O 1
ATOM 754 N N . GLU A 1 98 ? -8.264 13.566 10.710 1.00 49.62 98 GLU A N 1
ATOM 755 C CA . GLU A 1 98 ? -7.321 14.361 11.497 1.00 49.62 98 GLU A CA 1
ATOM 756 C C . GLU A 1 98 ? -7.625 15.839 11.267 1.00 49.62 98 GLU A C 1
ATOM 758 O O . GLU A 1 98 ? -7.740 16.573 12.230 1.00 49.62 98 GLU A O 1
ATOM 763 N N . GLU A 1 99 ? -7.921 16.285 10.044 1.00 51.38 99 GLU A N 1
ATOM 764 C CA . GLU A 1 99 ? -8.414 17.642 9.769 1.00 51.38 99 GLU A CA 1
ATOM 765 C C . GLU A 1 99 ? -9.839 17.899 10.289 1.00 51.38 99 GLU A C 1
ATOM 767 O O . GLU A 1 99 ? -10.167 19.028 10.669 1.00 51.38 99 GLU A O 1
ATOM 772 N N . ARG A 1 100 ? -10.727 16.896 10.272 1.00 49.19 100 ARG A N 1
ATOM 773 C CA . ARG A 1 100 ? -12.046 16.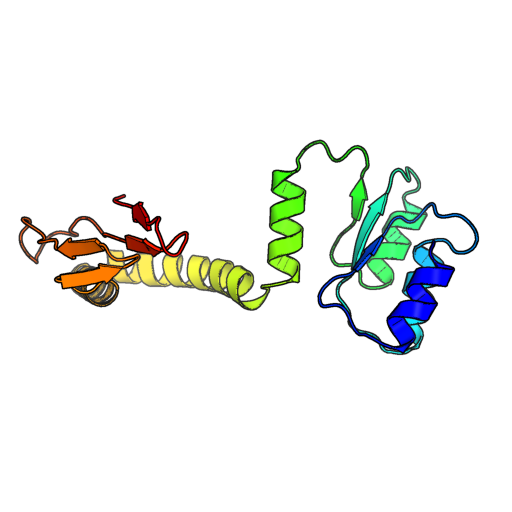959 10.922 1.00 49.19 100 ARG A CA 1
ATOM 774 C C . ARG A 1 100 ? -11.889 16.833 12.414 1.00 49.19 100 ARG A C 1
ATOM 776 O O . ARG A 1 100 ? -12.502 17.627 13.074 1.00 49.19 100 ARG A O 1
ATOM 783 N N . LEU A 1 101 ? -11.050 15.954 12.946 1.00 50.34 101 LEU A N 1
ATOM 784 C CA . LEU A 1 101 ? -10.742 15.846 14.372 1.00 50.34 101 LEU A CA 1
ATOM 785 C C . LEU A 1 101 ? -10.107 17.134 14.824 1.00 50.34 101 LEU A C 1
ATOM 787 O O . LEU A 1 101 ? -10.458 17.539 15.894 1.00 50.34 101 LEU A O 1
ATOM 791 N N . PHE A 1 102 ? -9.255 17.821 14.068 1.00 48.62 102 PHE A N 1
ATOM 792 C CA . PHE A 1 102 ? -8.720 19.126 14.460 1.00 48.62 102 PHE A CA 1
ATOM 793 C C . PHE A 1 102 ? -9.824 20.189 14.483 1.00 48.62 102 PHE A C 1
ATOM 795 O O . PHE A 1 102 ? -9.915 20.944 15.443 1.00 48.62 102 PHE A O 1
ATOM 802 N N . ARG A 1 103 ? -10.714 20.216 13.481 1.00 51.66 103 ARG A N 1
ATOM 803 C CA . ARG A 1 103 ? -11.871 21.136 13.453 1.00 51.66 103 ARG A CA 1
ATOM 804 C C . ARG A 1 103 ? -12.922 20.825 14.521 1.00 51.66 103 ARG A C 1
ATOM 806 O O . ARG A 1 103 ? -13.450 21.730 15.159 1.00 51.66 103 ARG A O 1
ATOM 813 N N . ASP A 1 104 ? -13.217 19.551 14.701 1.00 54.81 104 ASP A N 1
ATOM 814 C CA . ASP A 1 104 ? -14.134 18.985 15.675 1.00 54.81 104 ASP A CA 1
ATOM 815 C C . ASP A 1 104 ? -13.507 19.071 17.062 1.00 54.81 104 ASP A C 1
ATOM 817 O O . ASP A 1 104 ? -14.244 19.282 18.002 1.00 54.81 104 ASP A O 1
ATOM 821 N N . TRP A 1 105 ? -12.180 18.997 17.203 1.00 52.31 105 TRP A N 1
ATOM 822 C CA . TRP A 1 105 ? -11.412 19.210 18.434 1.00 52.31 105 TRP A CA 1
ATOM 823 C C . TRP A 1 105 ? -11.453 20.669 18.823 1.00 52.31 105 TRP A C 1
ATOM 825 O O . TRP A 1 105 ? -11.783 20.937 19.963 1.00 52.31 105 TRP A O 1
ATOM 835 N N . ASP A 1 106 ? -11.227 21.612 17.910 1.00 54.41 106 ASP A N 1
ATOM 836 C CA . ASP A 1 106 ? -11.436 23.035 18.195 1.00 54.41 106 ASP A CA 1
ATOM 837 C C . ASP A 1 106 ? -12.901 23.292 18.614 1.00 54.41 106 ASP A C 1
ATOM 839 O O . ASP A 1 106 ? -13.159 23.940 19.629 1.00 54.41 106 ASP A O 1
ATOM 843 N N . ALA A 1 107 ? -13.874 22.673 17.934 1.00 54.78 107 ALA A N 1
ATOM 844 C CA . ALA A 1 107 ? -15.291 22.749 18.306 1.00 54.78 107 ALA A CA 1
ATOM 845 C C . ALA A 1 107 ? -15.654 21.988 19.609 1.00 54.78 107 ALA A C 1
ATOM 847 O O . ALA A 1 107 ? -16.598 22.365 20.305 1.00 54.78 107 ALA A O 1
ATOM 848 N N . MET A 1 108 ? -14.929 20.921 19.957 1.00 52.28 108 MET A N 1
ATOM 849 C CA . MET A 1 108 ? -15.088 20.084 21.159 1.00 52.28 108 MET A CA 1
ATOM 850 C C . MET A 1 108 ? -14.367 20.692 22.365 1.00 52.28 108 MET A C 1
ATOM 852 O O . MET A 1 108 ? -14.836 20.537 23.490 1.00 52.28 108 MET A O 1
ATOM 856 N N . VAL A 1 109 ? -13.271 21.418 22.145 1.00 57.22 109 VAL A N 1
ATOM 857 C CA . VAL A 1 109 ? -12.590 22.269 23.128 1.00 57.22 109 VAL A CA 1
ATOM 858 C C . VAL A 1 109 ? -13.522 23.408 23.531 1.00 57.22 109 VAL A C 1
ATOM 860 O O . VAL A 1 109 ? -13.663 23.682 24.723 1.00 57.22 109 VAL A O 1
ATOM 863 N N . ASP A 1 110 ? -14.243 23.986 22.567 1.00 64.69 110 ASP A N 1
ATOM 864 C CA . ASP A 1 110 ? -15.279 24.991 22.821 1.00 64.69 110 ASP A CA 1
ATOM 865 C C . ASP A 1 110 ? -16.582 24.395 23.400 1.00 64.69 110 ASP A C 1
ATOM 867 O O . ASP A 1 110 ? -17.367 25.110 24.031 1.00 64.69 110 ASP A O 1
ATOM 871 N N . ASN A 1 111 ? -16.821 23.082 23.248 1.00 70.38 111 ASN A N 1
ATOM 872 C CA . ASN A 1 111 ? -17.983 22.378 23.808 1.00 70.38 111 ASN A CA 1
ATOM 873 C C . ASN A 1 111 ? -17.631 21.013 24.450 1.00 70.38 111 ASN A C 1
ATOM 875 O O . ASN A 1 111 ? -17.929 19.948 23.889 1.00 70.38 111 ASN A O 1
ATOM 879 N N . PRO A 1 112 ? -17.087 21.023 25.683 1.00 67.50 112 PRO A N 1
ATOM 880 C CA . PRO A 1 112 ? -16.624 19.821 26.385 1.00 67.50 112 PRO A CA 1
ATOM 881 C C . PRO A 1 112 ? -17.705 18.749 26.600 1.00 67.50 112 PRO A C 1
ATOM 883 O O . PRO A 1 112 ? -17.402 17.560 26.701 1.00 67.50 112 PRO A O 1
ATOM 886 N N . ALA A 1 113 ? -18.979 19.148 26.661 1.00 68.31 113 ALA A N 1
ATOM 887 C CA . ALA A 1 113 ? -20.095 18.228 26.869 1.00 68.31 113 ALA A CA 1
ATOM 888 C C . ALA A 1 113 ? -20.392 17.377 25.622 1.00 68.31 113 ALA A C 1
ATOM 890 O O . ALA A 1 113 ? -20.690 16.187 25.743 1.00 68.31 113 ALA A O 1
ATOM 891 N N . ALA A 1 114 ? -20.286 17.963 24.424 1.00 66.56 114 ALA A N 1
ATOM 892 C CA . ALA A 1 114 ? -20.436 17.225 23.169 1.00 66.56 114 ALA A CA 1
ATOM 893 C C . ALA A 1 114 ? -19.285 16.226 22.981 1.00 66.56 114 ALA A C 1
ATOM 895 O O . ALA A 1 114 ? -19.518 15.077 22.604 1.00 66.56 114 ALA A O 1
ATOM 896 N N . ALA A 1 115 ? -18.068 16.642 23.343 1.00 65.75 115 ALA A N 1
ATOM 897 C CA . ALA A 1 115 ? -16.878 15.805 23.301 1.00 65.75 115 ALA A CA 1
ATOM 898 C C . ALA A 1 115 ? -17.003 14.560 24.192 1.00 65.75 115 ALA A C 1
ATOM 900 O O . ALA A 1 115 ? -16.779 13.434 23.748 1.00 65.75 115 ALA A O 1
ATOM 901 N N . ALA A 1 116 ? -17.423 14.761 25.445 1.00 67.56 116 ALA A N 1
ATOM 902 C CA . ALA A 1 116 ? -17.628 13.680 26.403 1.00 67.56 116 ALA A CA 1
ATOM 903 C C . ALA A 1 116 ? -18.700 12.684 25.933 1.00 67.56 116 ALA A C 1
ATOM 905 O O . ALA A 1 116 ? -18.544 11.477 26.115 1.00 67.56 116 ALA A O 1
ATOM 906 N N . LYS A 1 117 ? -19.769 13.175 25.293 1.00 68.25 117 LYS A N 1
ATOM 907 C CA . LYS A 1 117 ? -20.841 12.328 24.763 1.00 68.25 117 LYS A CA 1
ATOM 908 C C . LYS A 1 117 ? -20.370 11.457 23.594 1.00 68.25 117 LYS A C 1
ATOM 910 O O . LYS A 1 117 ? -20.646 10.263 23.595 1.00 68.25 117 LYS A O 1
ATOM 915 N N . LEU A 1 118 ? -19.626 12.021 22.641 1.00 67.75 118 LEU A N 1
ATOM 916 C CA . LEU A 1 118 ? -19.083 11.261 21.510 1.00 67.75 118 LEU A CA 1
ATOM 917 C C . LEU A 1 118 ? -18.106 10.172 21.983 1.00 67.75 118 LEU A C 1
ATOM 919 O O . LEU A 1 118 ? -18.185 9.028 21.544 1.00 67.75 118 LEU A O 1
ATOM 923 N N . LEU A 1 119 ? -17.230 10.500 22.938 1.00 69.38 119 LEU A N 1
ATOM 924 C CA . LEU A 1 119 ? -16.312 9.522 23.528 1.00 69.38 119 LEU A CA 1
ATOM 925 C C . LEU A 1 119 ? -17.050 8.394 24.263 1.00 69.38 119 LEU A C 1
ATOM 927 O O . LEU A 1 119 ? -16.587 7.258 24.228 1.00 69.38 119 LEU A O 1
ATOM 931 N N . GLN A 1 120 ? -18.194 8.679 24.895 1.00 71.25 120 GLN A N 1
ATOM 932 C CA . GLN A 1 120 ? -19.057 7.647 25.483 1.00 71.25 120 GLN A CA 1
ATOM 933 C C . GLN A 1 120 ? -19.717 6.754 24.427 1.00 71.25 120 GLN A C 1
ATOM 935 O O . GLN A 1 120 ? -19.885 5.565 24.676 1.00 71.25 120 GLN A O 1
ATOM 940 N N . GLU A 1 121 ? -20.084 7.292 23.262 1.00 74.69 121 GLU A N 1
ATOM 941 C CA . GLU A 1 121 ? -20.684 6.511 22.169 1.00 74.69 121 GLU A CA 1
ATOM 942 C C . GLU A 1 121 ? -19.672 5.567 21.498 1.00 74.69 121 GLU A C 1
ATOM 944 O O . GLU A 1 121 ? -20.052 4.494 21.036 1.00 74.69 121 GLU A O 1
ATOM 949 N N . LEU A 1 122 ? -18.385 5.929 21.494 1.00 76.56 122 LEU A N 1
ATOM 950 C CA . LEU A 1 122 ? -17.296 5.112 20.944 1.00 76.56 122 LEU A CA 1
ATOM 951 C C . LEU A 1 122 ? -16.768 4.039 21.913 1.00 76.56 122 LEU A C 1
ATOM 953 O O . LEU A 1 122 ? -15.895 3.254 21.548 1.00 76.56 122 LEU A O 1
ATOM 957 N N . GLN A 1 123 ? -17.264 3.996 23.150 1.00 81.94 123 GLN A N 1
ATOM 958 C CA . GLN A 1 123 ? -16.853 2.993 24.127 1.00 81.94 123 GLN A CA 1
ATOM 959 C C . GLN A 1 123 ? -17.369 1.588 23.756 1.00 81.94 123 GLN A C 1
ATOM 961 O O . GLN A 1 123 ? -18.532 1.439 23.369 1.00 81.94 123 GLN A O 1
ATOM 966 N N . PRO A 1 124 ? -16.552 0.531 23.925 1.00 86.69 124 PRO A N 1
ATOM 967 C CA . PRO A 1 124 ? -17.010 -0.836 23.730 1.00 86.69 124 PRO A CA 1
ATOM 968 C C . PRO A 1 124 ? -18.118 -1.206 24.736 1.00 86.69 124 PRO A C 1
ATOM 970 O O . PRO A 1 124 ? -18.245 -0.597 25.799 1.00 86.69 124 PRO A O 1
ATOM 973 N N . PRO A 1 125 ? -18.924 -2.244 24.464 1.00 88.50 125 PRO A N 1
ATOM 974 C CA . PRO A 1 125 ? -19.913 -2.721 25.423 1.00 88.50 125 PRO A CA 1
ATOM 975 C C . PRO A 1 125 ? -19.269 -3.088 26.770 1.00 88.50 125 PRO A C 1
ATOM 977 O O . PRO A 1 125 ? -18.282 -3.824 26.820 1.00 88.50 125 PRO A O 1
ATOM 980 N N . VAL A 1 126 ? -19.872 -2.635 27.877 1.00 88.69 126 VAL A N 1
ATOM 981 C CA . VAL A 1 126 ? -19.375 -2.870 29.255 1.00 88.69 126 VAL A CA 1
ATOM 982 C C . VAL A 1 126 ? -19.216 -4.344 29.621 1.00 88.69 126 VAL A C 1
ATOM 984 O O . VAL A 1 126 ? -18.449 -4.682 30.521 1.00 88.69 126 VAL A O 1
ATOM 987 N N . GLN A 1 127 ? -19.934 -5.217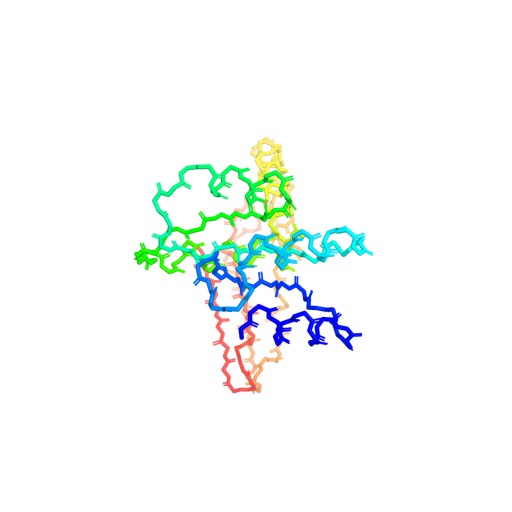 28.919 1.00 93.38 127 GLN A N 1
ATOM 988 C CA . GLN A 1 127 ? -19.818 -6.659 29.011 1.00 93.38 127 GLN A CA 1
ATOM 989 C C . GLN A 1 127 ? -19.877 -7.243 27.604 1.00 93.38 127 GLN A C 1
ATOM 991 O O . GLN A 1 127 ? -20.853 -7.052 26.880 1.00 93.38 127 GLN A O 1
ATOM 996 N N . GLN A 1 128 ? -18.851 -8.006 27.247 1.00 93.38 128 GLN A N 1
ATOM 997 C CA . GLN A 1 128 ? -18.757 -8.677 25.957 1.00 93.38 128 GLN A CA 1
ATOM 998 C C . GLN A 1 128 ? -17.926 -9.957 26.057 1.00 93.38 128 GLN A C 1
ATOM 1000 O O . GLN A 1 128 ? -17.272 -10.226 27.068 1.00 93.38 128 GLN A O 1
ATOM 1005 N N . VAL A 1 129 ? -17.984 -10.780 25.012 1.00 92.19 129 VAL A N 1
ATOM 1006 C CA . VAL A 1 129 ? -17.150 -11.977 24.873 1.00 92.19 129 VAL A CA 1
ATOM 1007 C C . VAL A 1 129 ? -16.298 -11.813 23.623 1.00 92.19 129 VAL A C 1
ATOM 1009 O O . VAL A 1 129 ? -16.843 -11.639 22.538 1.00 92.19 129 VAL A O 1
ATOM 1012 N N . ILE A 1 130 ? -14.978 -11.862 23.787 1.00 90.62 130 ILE A N 1
ATOM 1013 C CA . ILE A 1 130 ? -13.987 -11.714 22.715 1.00 90.62 130 ILE A CA 1
ATOM 1014 C C . ILE A 1 130 ? -12.954 -12.824 22.897 1.00 90.62 130 ILE A C 1
ATOM 1016 O O . ILE A 1 130 ? -12.476 -13.016 24.012 1.00 90.62 130 ILE A O 1
ATOM 1020 N N . SER A 1 131 ? -12.634 -13.567 21.834 1.00 89.94 131 SER A N 1
ATOM 1021 C CA . SER A 1 131 ? -11.610 -14.631 21.852 1.00 89.94 131 SER A CA 1
ATOM 1022 C C . SER A 1 131 ? -11.782 -15.609 23.024 1.00 89.94 131 SER A C 1
ATOM 1024 O O . SER A 1 131 ? -10.883 -15.831 23.832 1.00 89.94 131 SER A O 1
ATOM 1026 N N . HIS A 1 132 ? -13.018 -16.094 23.200 1.00 90.00 132 HIS A N 1
ATOM 1027 C CA . HIS A 1 132 ? -13.456 -16.957 24.310 1.00 90.00 132 HIS A CA 1
ATOM 1028 C C . HIS A 1 132 ? -13.293 -16.377 25.732 1.00 90.00 132 HIS A C 1
ATOM 1030 O O . HIS A 1 132 ? -13.651 -17.034 26.711 1.00 90.00 132 HIS A O 1
ATOM 1036 N N . CYS A 1 133 ? -12.847 -15.128 25.870 1.00 89.06 133 CYS A N 1
ATOM 1037 C CA . CYS A 1 133 ? -12.726 -14.414 27.133 1.00 89.06 133 CYS A CA 1
ATOM 1038 C C . CYS A 1 133 ? -13.962 -13.549 27.385 1.00 89.06 133 CYS A C 1
ATOM 1040 O O . CYS A 1 133 ? -14.400 -12.786 26.524 1.00 89.06 133 CYS A O 1
ATOM 1042 N N . ARG A 1 134 ? -14.521 -13.621 28.598 1.00 94.56 134 ARG A N 1
ATOM 1043 C CA . ARG A 1 134 ? -15.564 -12.685 29.035 1.00 94.56 134 ARG A CA 1
ATOM 1044 C C . ARG A 1 134 ? -14.904 -11.422 29.578 1.00 94.56 134 ARG A C 1
ATOM 1046 O O . ARG A 1 134 ? -14.330 -11.450 30.665 1.00 94.56 134 ARG A O 1
ATOM 1053 N N . VAL A 1 135 ? -15.025 -10.325 28.843 1.00 92.19 135 VAL A N 1
ATOM 1054 C CA . VAL A 1 135 ? -14.444 -9.032 29.205 1.00 92.19 135 VAL A CA 1
ATOM 1055 C C . VAL A 1 135 ? -15.525 -8.156 29.823 1.00 92.19 135 VAL A C 1
ATOM 1057 O O . VAL A 1 135 ? -16.610 -8.004 29.262 1.00 92.19 135 VAL A O 1
ATOM 1060 N N . ASN A 1 136 ? -15.232 -7.607 31.000 1.00 92.62 136 ASN A N 1
ATOM 1061 C CA . ASN A 1 136 ? -16.098 -6.661 31.691 1.00 92.62 136 ASN A CA 1
ATOM 1062 C C . ASN A 1 136 ? -15.267 -5.470 32.141 1.00 92.62 136 ASN A C 1
ATOM 1064 O O . ASN A 1 136 ? -14.152 -5.654 32.632 1.00 92.62 136 ASN A O 1
ATOM 1068 N N . TYR A 1 137 ? -15.826 -4.271 32.043 1.00 88.88 137 TYR A N 1
ATOM 1069 C CA . TYR A 1 137 ? -15.189 -3.079 32.583 1.00 88.88 137 TYR A CA 1
ATOM 1070 C C . TYR A 1 137 ? -16.226 -2.075 33.087 1.00 88.88 137 TYR A C 1
ATOM 1072 O O . TYR A 1 137 ? -17.416 -2.156 32.782 1.00 88.88 137 TYR A O 1
ATOM 1080 N N . ARG A 1 138 ? -15.765 -1.130 33.906 1.00 85.06 138 ARG A N 1
ATOM 1081 C CA . ARG A 1 138 ? -16.586 -0.044 34.437 1.00 85.06 138 ARG A CA 1
ATOM 1082 C C . ARG A 1 138 ? -15.724 1.196 34.610 1.00 85.06 138 ARG A C 1
ATOM 1084 O O . ARG A 1 138 ? -14.703 1.136 35.290 1.00 85.06 138 ARG A O 1
ATOM 1091 N N . GLN A 1 139 ? -16.153 2.322 34.048 1.00 77.75 139 GLN A N 1
ATOM 1092 C CA . GLN A 1 139 ? -15.527 3.608 34.345 1.00 77.75 139 GLN A CA 1
ATOM 1093 C C . GLN A 1 139 ? -15.889 4.042 35.773 1.00 77.75 139 GLN A C 1
ATOM 1095 O O . GLN A 1 139 ? -17.051 3.994 36.179 1.00 77.75 139 GLN A O 1
ATOM 1100 N N . LEU A 1 140 ? -14.874 4.428 36.550 1.00 77.19 140 LEU A N 1
ATOM 1101 C CA . LEU A 1 140 ? -15.017 4.838 37.954 1.00 77.19 140 LEU A CA 1
ATOM 1102 C C . LEU A 1 140 ? -15.008 6.366 38.140 1.00 77.19 140 LEU A C 1
ATOM 1104 O O . LEU A 1 140 ? -15.148 6.842 39.265 1.00 77.19 140 LEU A O 1
ATOM 1108 N N . VAL A 1 141 ? -14.836 7.131 37.058 1.00 66.88 141 VAL A N 1
ATOM 1109 C CA . VAL A 1 141 ? -14.795 8.602 37.072 1.00 66.88 141 VAL A CA 1
ATOM 1110 C C . VAL A 1 141 ? -16.185 9.169 36.757 1.00 66.88 141 VAL A C 1
ATOM 1112 O O . VAL A 1 141 ? -16.968 8.542 36.046 1.00 66.88 141 VAL A O 1
ATOM 1115 N N . ALA A 1 142 ? -16.505 10.338 37.323 1.00 59.59 142 ALA A N 1
ATOM 1116 C CA . ALA A 1 142 ? -17.761 11.048 37.090 1.00 59.59 142 ALA A CA 1
ATOM 1117 C C . ALA A 1 142 ? -17.928 11.464 35.613 1.00 59.59 142 ALA A C 1
ATOM 1119 O O . ALA A 1 142 ? -16.953 11.773 34.931 1.00 59.59 142 ALA A O 1
ATOM 1120 N N . ALA A 1 143 ? -19.180 11.468 35.139 1.00 55.94 143 ALA A N 1
ATOM 1121 C CA . ALA A 1 143 ? -19.569 11.675 33.738 1.00 55.94 143 ALA A CA 1
ATOM 1122 C C . ALA A 1 143 ? -19.227 13.065 33.160 1.00 55.94 143 ALA A C 1
ATOM 1124 O O . ALA A 1 143 ? -19.436 13.300 31.974 1.00 55.94 143 ALA A O 1
ATOM 1125 N N . ASP A 1 144 ? -18.736 13.983 33.993 1.00 52.47 144 ASP A N 1
ATOM 1126 C CA . ASP A 1 144 ? -18.404 15.371 33.672 1.00 52.47 144 ASP A CA 1
ATOM 1127 C C . ASP A 1 144 ? -16.910 15.599 33.380 1.00 52.47 144 ASP A C 1
ATOM 1129 O O . ASP A 1 144 ? -16.517 16.708 33.018 1.00 52.47 144 ASP A O 1
ATOM 1133 N N . LYS A 1 145 ? -16.070 14.563 33.503 1.00 54.88 145 LYS A N 1
ATOM 1134 C CA . LYS A 1 145 ? -14.660 14.593 33.093 1.00 54.88 145 LYS A CA 1
ATOM 1135 C C . LYS A 1 145 ? -14.430 13.613 31.946 1.00 54.88 145 LYS A C 1
ATOM 1137 O O . LYS A 1 145 ? -15.021 12.533 31.975 1.00 54.88 145 LYS A O 1
ATOM 1142 N N . PRO A 1 146 ? -13.564 13.935 30.965 1.00 54.84 146 PRO A N 1
ATOM 1143 C CA . PRO A 1 146 ? -13.166 12.960 29.957 1.00 54.84 146 PRO A CA 1
ATOM 1144 C C . PRO A 1 146 ? -12.557 11.748 30.675 1.00 54.84 146 PRO A C 1
ATOM 1146 O O . PRO A 1 146 ? -11.507 11.842 31.312 1.00 54.84 146 PRO A O 1
ATOM 1149 N N . GLY A 1 147 ? -13.297 10.639 30.675 1.00 62.41 147 GLY A N 1
ATOM 1150 C CA . GLY A 1 147 ? -12.858 9.373 31.246 1.00 62.41 147 GLY A CA 1
ATOM 1151 C C . GLY A 1 147 ? -11.807 8.709 30.358 1.00 62.41 147 GLY A C 1
ATOM 1152 O O . GLY A 1 147 ? -11.629 9.082 29.201 1.00 62.41 147 GLY A O 1
ATOM 1153 N N . LEU A 1 148 ? -11.129 7.693 30.894 1.00 67.50 148 LEU A N 1
ATOM 1154 C CA . LEU A 1 148 ? -10.232 6.844 30.109 1.00 67.50 148 LEU A CA 1
ATOM 1155 C C . LEU A 1 148 ? -11.017 6.158 28.982 1.00 67.50 148 LEU A C 1
ATOM 1157 O O . LEU A 1 148 ? -12.036 5.508 29.243 1.00 67.50 148 LEU A O 1
ATOM 1161 N N . VAL A 1 149 ? -10.534 6.292 27.748 1.00 76.19 149 VAL A N 1
ATOM 1162 C CA . VAL A 1 149 ? -11.112 5.629 26.576 1.00 76.19 149 VAL A CA 1
ATOM 1163 C C . VAL A 1 149 ? -10.558 4.212 26.511 1.00 76.19 149 VAL A C 1
ATOM 1165 O O . VAL A 1 149 ? -9.372 4.022 26.281 1.00 76.19 149 VAL A O 1
ATOM 1168 N N . LEU A 1 150 ? -11.396 3.206 26.736 1.00 82.81 150 LEU A N 1
ATOM 1169 C CA . LEU A 1 150 ? -11.005 1.815 26.527 1.00 82.81 150 LEU A CA 1
ATOM 1170 C C . LEU A 1 150 ? -11.262 1.405 25.075 1.00 82.81 150 LEU A C 1
ATOM 1172 O O . LEU A 1 150 ? -12.366 1.627 24.582 1.00 82.81 150 LEU A O 1
ATOM 1176 N N . ASP A 1 151 ? -10.286 0.757 24.445 1.00 86.25 151 ASP A N 1
ATOM 1177 C CA . ASP A 1 151 ? -10.461 -0.001 23.202 1.00 86.25 151 ASP A CA 1
ATOM 1178 C C . ASP A 1 151 ? -10.019 -1.458 23.422 1.00 86.25 151 ASP A C 1
ATOM 1180 O O . ASP A 1 151 ? -9.049 -1.708 24.142 1.00 86.25 151 ASP A O 1
ATOM 1184 N N . ILE A 1 152 ? -10.754 -2.428 22.868 1.00 89.25 152 ILE A N 1
ATOM 1185 C CA . ILE A 1 152 ? -10.490 -3.869 23.015 1.00 89.25 152 ILE A CA 1
ATOM 1186 C C . ILE A 1 152 ? -10.785 -4.570 21.689 1.00 89.25 152 ILE A C 1
ATOM 1188 O O . ILE A 1 152 ? -11.910 -4.515 21.196 1.00 89.25 152 ILE A O 1
ATOM 1192 N N . ALA A 1 153 ? -9.814 -5.322 21.170 1.00 88.69 153 ALA A N 1
ATOM 1193 C CA . ALA A 1 153 ? -9.952 -6.065 19.921 1.00 88.69 153 ALA A CA 1
ATOM 1194 C C . ALA A 1 153 ? -9.363 -7.480 20.017 1.00 88.69 153 ALA A C 1
ATOM 1196 O O . ALA A 1 153 ? -8.376 -7.717 20.716 1.00 88.69 153 ALA A O 1
ATOM 1197 N N . ALA A 1 154 ? -9.955 -8.425 19.282 1.00 89.38 154 ALA A N 1
ATOM 1198 C CA . ALA A 1 154 ? -9.369 -9.747 19.071 1.00 89.38 154 ALA A CA 1
ATOM 1199 C C . ALA A 1 154 ? -8.157 -9.643 18.134 1.00 89.38 154 ALA A C 1
ATOM 1201 O O . ALA A 1 154 ? -8.246 -9.026 17.074 1.00 89.38 154 ALA A O 1
ATOM 1202 N N . LEU A 1 155 ? -7.050 -10.289 18.499 1.00 87.38 155 LEU A N 1
ATOM 1203 C CA . LEU A 1 155 ? -5.902 -10.498 17.608 1.00 87.38 155 LEU A CA 1
ATOM 1204 C C . LEU A 1 155 ? -5.973 -11.868 16.918 1.00 87.38 155 LEU A C 1
ATOM 1206 O O . LEU A 1 155 ? -5.494 -12.027 15.797 1.00 87.38 155 LEU A O 1
ATOM 1210 N N . SER A 1 156 ? -6.570 -12.853 17.592 1.00 84.81 156 SER A N 1
ATOM 1211 C CA . SER A 1 156 ? -6.807 -14.213 17.100 1.00 84.81 156 SER A CA 1
ATOM 1212 C C . SER A 1 156 ? -8.031 -14.823 17.808 1.00 84.81 156 SER A C 1
ATOM 1214 O O . SER A 1 156 ? -8.642 -14.177 18.663 1.00 84.81 156 SER A O 1
ATOM 1216 N N . GLU A 1 157 ? -8.387 -16.077 17.504 1.00 83.75 157 GLU A N 1
ATOM 1217 C CA . GLU A 1 157 ? -9.428 -16.807 18.256 1.00 83.75 157 GLU A CA 1
ATOM 1218 C C . GLU A 1 157 ? -9.105 -16.938 19.754 1.00 83.75 157 GLU A C 1
ATOM 1220 O O . GLU A 1 157 ? -10.022 -17.018 20.567 1.00 83.75 157 GLU A O 1
ATOM 1225 N N . ASN A 1 158 ? -7.821 -16.909 20.126 1.00 88.25 158 ASN A N 1
ATOM 1226 C CA . ASN A 1 158 ? -7.359 -17.129 21.500 1.00 88.25 158 ASN A CA 1
ATOM 1227 C C . ASN A 1 158 ? -6.720 -15.893 22.147 1.00 88.25 158 ASN A C 1
ATOM 1229 O O . ASN A 1 158 ? -6.514 -15.886 23.358 1.00 88.25 158 ASN A O 1
ATOM 1233 N N . ASP A 1 159 ? -6.431 -14.851 21.365 1.00 88.62 159 ASP A N 1
ATOM 1234 C CA . ASP A 1 159 ? -5.696 -13.674 21.825 1.00 88.62 159 ASP A CA 1
ATOM 1235 C C . ASP A 1 159 ? -6.511 -12.396 21.629 1.00 88.62 159 ASP A C 1
ATOM 1237 O O . ASP A 1 159 ? -7.170 -12.203 20.603 1.00 88.62 159 ASP A O 1
ATOM 1241 N N . LEU A 1 160 ? -6.403 -11.479 22.590 1.00 92.56 160 LEU A N 1
ATOM 1242 C CA . LEU A 1 160 ? -6.984 -10.141 22.528 1.00 92.56 160 LEU A CA 1
ATOM 1243 C C . LEU A 1 160 ? -5.974 -9.087 22.987 1.00 92.56 160 LEU A C 1
ATOM 1245 O O . LEU A 1 160 ? -5.072 -9.376 23.775 1.00 92.56 160 LEU A O 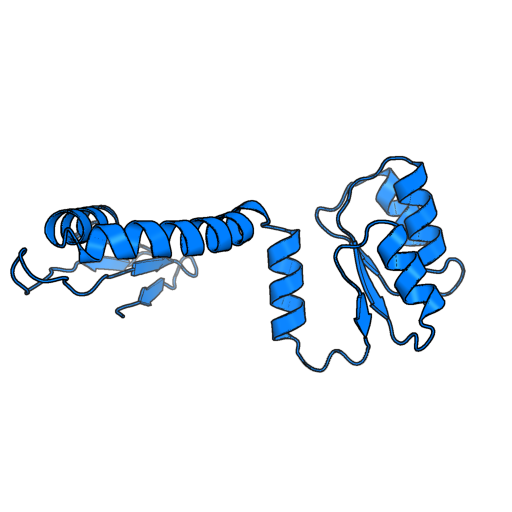1
ATOM 1249 N N . ALA A 1 161 ? -6.150 -7.859 22.512 1.00 91.25 161 ALA A N 1
ATOM 1250 C CA . ALA A 1 161 ? -5.413 -6.681 22.946 1.00 91.25 161 ALA A CA 1
ATOM 1251 C C . ALA A 1 161 ? -6.382 -5.610 23.446 1.00 91.25 161 ALA A C 1
ATOM 1253 O O . ALA A 1 161 ? -7.531 -5.543 23.010 1.00 91.25 161 ALA A O 1
ATOM 1254 N N . PHE A 1 162 ? -5.903 -4.765 24.354 1.00 90.44 162 PHE A N 1
ATOM 1255 C CA . PHE A 1 162 ? -6.638 -3.601 24.825 1.00 90.44 162 PHE A CA 1
ATOM 1256 C C . PHE A 1 162 ? -5.714 -2.391 24.943 1.00 90.44 162 PHE A C 1
ATOM 1258 O O . PHE A 1 162 ? -4.520 -2.538 25.216 1.00 90.44 162 PHE A O 1
ATOM 1265 N N . LEU A 1 163 ? -6.277 -1.201 24.745 1.00 84.50 163 LEU A N 1
ATOM 1266 C CA . LEU A 1 163 ? -5.588 0.079 24.862 1.00 84.50 163 LEU A CA 1
ATOM 1267 C C . LEU A 1 163 ? -6.350 0.989 25.830 1.00 84.50 163 LEU A C 1
ATOM 1269 O O . LEU A 1 163 ? -7.573 1.099 25.766 1.00 84.50 163 LEU A O 1
ATOM 1273 N N . LEU A 1 164 ? -5.598 1.633 26.721 1.00 78.94 164 LEU A N 1
ATOM 1274 C CA . LEU A 1 164 ? -6.044 2.701 27.613 1.00 78.94 164 LEU A CA 1
ATOM 1275 C C . LEU A 1 164 ? -5.034 3.853 27.447 1.00 78.94 164 LEU A C 1
ATOM 1277 O O . LEU A 1 164 ? -3.879 3.661 27.839 1.00 78.94 164 LEU A O 1
ATOM 1281 N N . PRO A 1 165 ? -5.407 4.973 26.806 1.00 62.22 165 PRO A N 1
ATOM 1282 C CA . PRO A 1 165 ? -4.554 6.145 26.649 1.00 62.22 165 PRO A CA 1
ATOM 1283 C C . PRO A 1 165 ? -4.452 6.973 27.936 1.00 62.22 165 PRO A C 1
ATOM 1285 O O . PRO A 1 165 ? -5.376 6.897 28.780 1.00 62.22 165 PRO A O 1
#

Foldseek 3Di:
DLVVVLVVCVPDADLEAEEEQDDPPDGPLNSLVVCVVVVRPRAYEYEYQDPDPVSLVSVVVSPHLHYHHPPPPDVVVVVVSVCCSNCVVVVVCCVVVVVVCVVVVVVCVVPVLVVLVVLVVPADPQWDAALNDTDHDDFPDDSSDNTWRKDKHAPDSNDIDIDTD